Protein AF-A0A6S7B9F2-F1 (afdb_monomer_lite)

Sequence (38 aa):
MTNARPGLNATSIAPALVRGALELEATARGLLPHRLPA

Structure (mmCIF, N/CA/C/O backbone):
data_AF-A0A6S7B9F2-F1
#
_entry.id   AF-A0A6S7B9F2-F1
#
loop_
_atom_site.group_PDB
_atom_site.id
_atom_site.type_symbol
_atom_site.label_atom_id
_atom_site.label_alt_id
_atom_site.label_comp_id
_atom_site.label_asym_id
_atom_site.label_entity_id
_atom_site.label_seq_id
_atom_site.pdbx_PDB_ins_code
_atom_site.Cartn_x
_atom_site.Cartn_y
_atom_site.Cartn_z
_atom_site.occupancy
_atom_site.B_iso_or_equiv
_atom_site.auth_seq_id
_atom_site.auth_comp_id
_atom_site.auth_asym_id
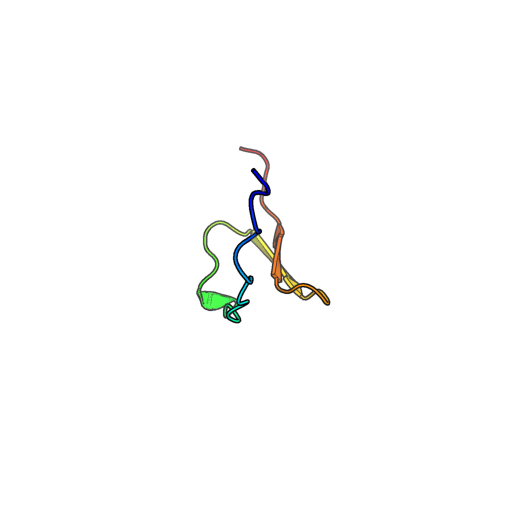_atom_site.auth_atom_id
_atom_site.pdbx_PDB_model_num
ATOM 1 N N . MET A 1 1 ? 32.053 12.866 6.219 1.00 53.38 1 MET A N 1
ATOM 2 C CA . MET A 1 1 ? 31.510 11.490 6.250 1.00 53.38 1 MET A CA 1
ATOM 3 C C . MET A 1 1 ? 30.164 11.500 5.537 1.00 53.38 1 MET A C 1
ATOM 5 O O . MET A 1 1 ? 29.209 12.025 6.093 1.00 53.38 1 MET A O 1
ATOM 9 N N . THR A 1 2 ? 30.092 11.034 4.288 1.00 70.06 2 THR A N 1
ATOM 10 C CA . THR A 1 2 ? 28.842 11.046 3.504 1.00 70.06 2 THR A CA 1
ATOM 11 C C . THR A 1 2 ? 27.994 9.835 3.877 1.00 70.06 2 THR A C 1
ATOM 13 O O . THR A 1 2 ? 28.431 8.702 3.704 1.00 70.06 2 THR A O 1
ATOM 16 N N . ASN A 1 3 ? 26.791 10.068 4.404 1.00 75.12 3 ASN A N 1
ATOM 17 C CA . ASN A 1 3 ? 25.813 9.015 4.666 1.00 75.12 3 ASN A CA 1
ATOM 18 C C . ASN A 1 3 ? 25.206 8.580 3.321 1.00 75.12 3 ASN A C 1
ATOM 20 O O . ASN A 1 3 ? 24.351 9.271 2.764 1.00 75.12 3 ASN A O 1
ATOM 24 N N . ALA A 1 4 ? 25.726 7.494 2.744 1.00 79.19 4 ALA A N 1
ATOM 25 C CA . ALA A 1 4 ? 25.158 6.913 1.536 1.00 79.19 4 ALA A CA 1
ATOM 26 C C . ALA A 1 4 ? 23.763 6.368 1.864 1.00 79.19 4 ALA A C 1
ATOM 28 O O . ALA A 1 4 ? 23.614 5.525 2.749 1.00 79.19 4 ALA A O 1
ATOM 29 N N . ARG A 1 5 ? 22.735 6.859 1.162 1.00 78.31 5 ARG A N 1
ATOM 30 C CA . ARG A 1 5 ? 21.377 6.347 1.352 1.00 78.31 5 ARG A CA 1
ATOM 31 C C . ARG A 1 5 ? 21.322 4.909 0.830 1.00 78.31 5 ARG A C 1
ATOM 33 O O . ARG A 1 5 ? 21.761 4.681 -0.299 1.00 78.31 5 ARG A O 1
ATOM 40 N N . PRO A 1 6 ? 20.793 3.954 1.609 1.00 77.88 6 PRO A N 1
ATOM 41 C CA . PRO A 1 6 ? 20.614 2.594 1.128 1.00 77.88 6 PRO A CA 1
ATOM 42 C C . PRO A 1 6 ? 19.723 2.595 -0.120 1.00 77.88 6 PRO A C 1
ATOM 44 O O . PRO A 1 6 ? 18.773 3.376 -0.217 1.00 77.88 6 PRO A O 1
ATOM 47 N N . GLY A 1 7 ? 20.045 1.727 -1.082 1.00 80.69 7 GLY A N 1
ATOM 48 C CA . GLY A 1 7 ? 19.199 1.514 -2.251 1.00 80.69 7 GLY A CA 1
ATOM 49 C C . GLY A 1 7 ? 17.820 1.032 -1.806 1.00 80.69 7 GLY A C 1
ATOM 50 O O . GLY A 1 7 ? 17.712 0.054 -1.069 1.00 80.69 7 GLY A O 1
ATOM 51 N N . LEU A 1 8 ? 16.768 1.739 -2.216 1.00 81.50 8 LEU A N 1
ATOM 52 C CA . LEU A 1 8 ? 15.396 1.359 -1.895 1.00 81.50 8 LEU A CA 1
ATOM 53 C C . LEU A 1 8 ? 14.928 0.271 -2.867 1.00 81.50 8 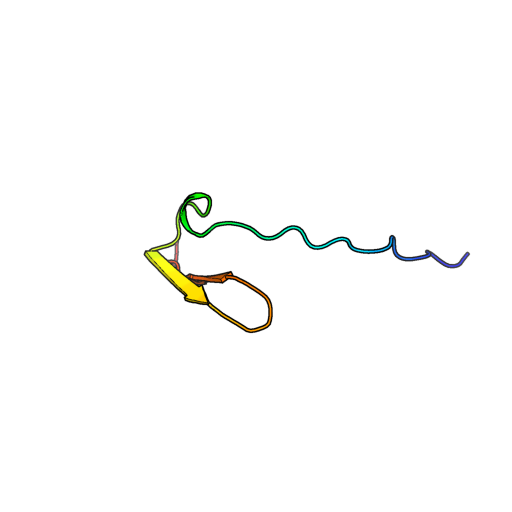LEU A C 1
ATOM 55 O O . LEU A 1 8 ? 15.043 0.437 -4.079 1.00 81.50 8 LEU A O 1
ATOM 59 N N . ASN A 1 9 ? 14.367 -0.815 -2.335 1.00 81.69 9 ASN A N 1
ATOM 60 C CA . ASN A 1 9 ? 13.640 -1.820 -3.107 1.00 81.69 9 ASN A CA 1
ATOM 61 C C . ASN A 1 9 ? 12.144 -1.707 -2.779 1.00 81.69 9 ASN A C 1
ATOM 63 O O . ASN A 1 9 ? 11.766 -1.748 -1.608 1.00 81.69 9 ASN A O 1
ATOM 67 N N . ALA A 1 10 ? 11.303 -1.557 -3.802 1.00 81.00 10 ALA A N 1
ATOM 68 C CA . ALA A 1 10 ? 9.855 -1.495 -3.652 1.00 81.00 10 ALA A CA 1
ATOM 69 C C . ALA A 1 10 ? 9.235 -2.862 -3.975 1.00 81.00 10 ALA A C 1
ATOM 71 O O . ALA A 1 10 ? 9.287 -3.327 -5.111 1.00 81.00 10 ALA A O 1
ATOM 72 N N . THR A 1 11 ? 8.621 -3.500 -2.976 1.00 85.81 11 THR A N 1
ATOM 73 C CA . THR A 1 11 ? 7.825 -4.723 -3.166 1.00 85.81 11 THR A CA 1
ATOM 74 C C . THR A 1 11 ? 6.353 -4.353 -3.306 1.00 85.81 11 THR A C 1
ATOM 76 O O . THR A 1 11 ? 5.833 -3.570 -2.513 1.00 85.81 11 THR A O 1
ATOM 79 N N . SER A 1 12 ? 5.676 -4.913 -4.310 1.00 87.94 12 SER A N 1
ATOM 80 C CA . SER A 1 12 ? 4.246 -4.659 -4.520 1.00 87.94 12 SER A CA 1
ATOM 81 C C . SER A 1 12 ? 3.403 -5.272 -3.399 1.00 87.94 12 SER A C 1
ATOM 83 O O . SER A 1 12 ? 3.613 -6.424 -3.022 1.00 87.94 12 SER A O 1
ATOM 85 N N . ILE A 1 13 ? 2.429 -4.513 -2.890 1.00 88.69 13 ILE A N 1
ATOM 86 C CA . ILE A 1 13 ? 1.493 -4.953 -1.845 1.00 88.69 13 ILE A CA 1
ATOM 87 C C . ILE A 1 13 ? 0.116 -5.157 -2.474 1.00 88.69 13 ILE A C 1
ATOM 89 O O . ILE A 1 13 ? -0.419 -4.254 -3.117 1.00 88.69 13 ILE A O 1
ATOM 93 N N . ALA A 1 14 ? -0.467 -6.339 -2.273 1.00 92.25 14 ALA A N 1
ATOM 94 C CA . ALA A 1 14 ? -1.829 -6.620 -2.709 1.00 92.25 14 ALA A CA 1
ATOM 95 C C . ALA A 1 14 ? -2.856 -5.874 -1.830 1.00 92.25 14 ALA A C 1
ATOM 97 O O . ALA A 1 14 ? -2.669 -5.828 -0.610 1.00 92.25 14 ALA A O 1
ATOM 98 N N . PRO A 1 15 ? -3.975 -5.371 -2.390 1.00 92.81 15 PRO A N 1
ATOM 99 C CA . PRO A 1 15 ? -4.997 -4.653 -1.620 1.00 92.81 15 PRO A CA 1
ATOM 100 C C . PRO A 1 15 ? -5.509 -5.417 -0.392 1.00 92.81 15 PRO A C 1
ATOM 102 O O . PRO A 1 15 ? -5.690 -4.828 0.668 1.00 92.81 15 PRO A O 1
ATOM 105 N N . ALA A 1 16 ? -5.647 -6.743 -0.500 1.00 93.31 16 ALA A N 1
ATOM 106 C CA . ALA A 1 16 ? -6.115 -7.614 0.583 1.00 93.31 16 ALA A CA 1
ATOM 107 C C . ALA A 1 16 ? -5.196 -7.641 1.822 1.00 93.31 16 ALA A C 1
ATOM 109 O O . ALA A 1 16 ? -5.611 -8.095 2.887 1.00 93.31 16 ALA A O 1
ATOM 110 N N . LEU A 1 17 ? -3.951 -7.172 1.697 1.00 94.38 17 LEU A N 1
ATOM 111 C CA . LEU A 1 17 ? -3.007 -7.082 2.810 1.00 94.38 17 LEU A CA 1
ATOM 112 C C . LEU A 1 17 ? -3.128 -5.761 3.583 1.00 94.38 17 LEU A C 1
ATOM 114 O O . LEU A 1 17 ? -2.591 -5.657 4.687 1.00 94.38 17 LEU A O 1
ATOM 118 N N . VAL A 1 18 ? -3.817 -4.751 3.040 1.00 92.88 18 VAL A N 1
ATOM 119 C CA . VAL A 1 18 ? -3.942 -3.438 3.682 1.00 92.88 18 VAL A CA 1
ATOM 120 C C . VAL A 1 18 ? -5.069 -3.467 4.712 1.00 92.88 18 VAL A C 1
ATOM 122 O O . VAL A 1 18 ? -6.214 -3.786 4.410 1.00 92.88 18 VAL A O 1
ATOM 125 N N . ARG A 1 19 ? -4.738 -3.128 5.959 1.00 93.69 19 ARG A N 1
ATOM 126 C CA . ARG A 1 19 ? -5.652 -3.171 7.110 1.00 93.69 19 ARG A CA 1
ATOM 127 C C . ARG A 1 19 ? -5.963 -1.758 7.598 1.00 93.69 19 ARG A C 1
ATOM 129 O O . ARG A 1 19 ? -5.093 -0.894 7.568 1.00 93.69 19 ARG A O 1
ATOM 136 N N . GLY A 1 20 ? -7.184 -1.541 8.093 1.00 91.56 20 GLY A N 1
ATOM 137 C CA . GLY A 1 20 ? -7.601 -0.263 8.693 1.00 91.56 20 GLY A CA 1
ATOM 138 C C . GLY A 1 20 ? -7.873 0.866 7.691 1.00 91.56 20 GLY A C 1
ATOM 139 O O . GLY A 1 20 ? -8.129 1.994 8.102 1.00 91.56 20 GLY A O 1
ATOM 140 N N . ALA A 1 21 ? -7.827 0.566 6.394 1.00 94.25 21 ALA A N 1
ATOM 141 C CA . ALA A 1 21 ? -8.296 1.454 5.344 1.00 94.25 21 ALA A CA 1
ATOM 142 C C . ALA A 1 21 ? -9.797 1.239 5.133 1.00 94.25 21 ALA A C 1
ATOM 144 O O . ALA A 1 21 ? -10.257 0.097 5.135 1.00 94.25 21 ALA A O 1
ATOM 145 N N . LEU A 1 22 ? -10.541 2.323 4.937 1.00 94.00 22 LEU A N 1
ATOM 146 C CA . LEU A 1 22 ? -11.925 2.240 4.473 1.00 94.00 22 LEU A CA 1
ATOM 147 C C . LEU A 1 22 ? -11.988 2.050 2.964 1.00 94.00 22 LEU A C 1
ATOM 149 O O . LEU A 1 22 ? -12.828 1.307 2.467 1.00 94.00 22 LEU A O 1
ATOM 153 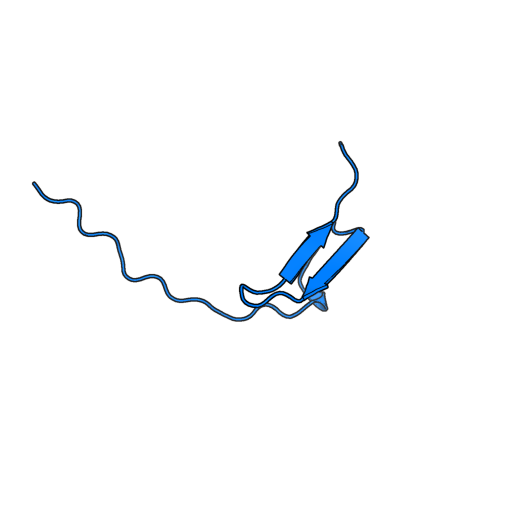N N . GLU A 1 23 ? -11.074 2.701 2.254 1.00 95.31 23 GLU A N 1
ATOM 154 C CA . GLU A 1 23 ? -10.959 2.639 0.806 1.00 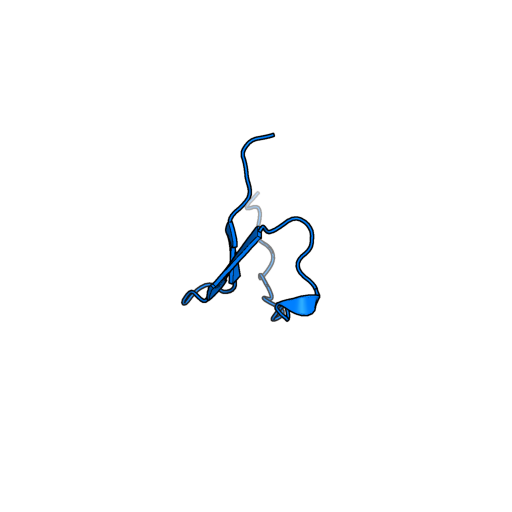95.31 23 GLU A CA 1
ATOM 155 C C . GLU A 1 23 ? -9.483 2.671 0.400 1.00 95.31 23 GLU A C 1
ATOM 157 O O . GLU A 1 23 ? -8.627 3.188 1.127 1.00 95.31 23 GLU A O 1
ATOM 162 N N . LEU A 1 24 ? -9.186 2.088 -0.761 1.00 96.12 24 LEU A N 1
ATOM 163 C CA . LEU A 1 24 ? -7.862 2.092 -1.367 1.00 96.12 24 LEU A CA 1
ATOM 164 C C . LEU A 1 24 ? -7.946 2.685 -2.767 1.00 96.12 24 LEU A C 1
ATOM 166 O O . LEU A 1 24 ? -8.652 2.161 -3.625 1.00 96.12 24 LEU A O 1
ATOM 170 N N . GLU A 1 25 ? -7.156 3.721 -3.011 1.00 96.00 25 GLU A N 1
ATOM 171 C CA . GLU A 1 25 ? -6.979 4.304 -4.334 1.00 96.00 25 GLU A CA 1
ATOM 172 C C . GLU A 1 25 ? -5.687 3.776 -4.969 1.00 96.00 25 GLU A C 1
ATOM 174 O O . GLU A 1 25 ? -4.613 3.805 -4.363 1.00 96.00 25 GLU A O 1
ATOM 179 N N . ALA A 1 26 ? -5.777 3.277 -6.201 1.00 94.00 26 ALA A N 1
ATOM 180 C CA . ALA A 1 26 ? -4.606 2.861 -6.961 1.00 94.00 26 ALA A CA 1
ATOM 181 C C . ALA A 1 26 ? -3.965 4.071 -7.655 1.00 94.00 26 ALA A C 1
ATOM 183 O O . ALA A 1 26 ? -4.604 4.752 -8.452 1.00 94.00 26 ALA A O 1
ATOM 184 N N . THR A 1 27 ? -2.681 4.307 -7.391 1.00 92.31 27 THR A N 1
ATOM 185 C CA . THR A 1 27 ? -1.914 5.427 -7.953 1.00 92.31 27 THR A CA 1
ATOM 186 C C . THR A 1 27 ? -0.665 4.932 -8.681 1.00 92.31 27 THR A C 1
ATOM 188 O O . THR A 1 27 ? -0.216 3.800 -8.489 1.00 92.31 27 THR A O 1
ATOM 191 N N . ALA A 1 28 ? -0.014 5.819 -9.440 1.00 91.38 28 ALA A N 1
ATOM 192 C CA . ALA A 1 28 ? 1.283 5.534 -10.063 1.00 91.38 28 ALA A CA 1
ATOM 193 C C . ALA A 1 28 ? 2.399 5.185 -9.053 1.00 91.38 28 ALA A C 1
ATOM 195 O O . ALA A 1 28 ? 3.432 4.646 -9.441 1.00 91.38 28 ALA A O 1
ATOM 196 N N . ARG A 1 29 ? 2.213 5.497 -7.761 1.00 86.81 29 ARG A N 1
ATOM 197 C CA . ARG A 1 29 ? 3.162 5.187 -6.678 1.00 86.81 29 ARG A CA 1
ATOM 198 C C . ARG A 1 29 ? 2.741 3.987 -5.820 1.00 86.81 29 ARG A C 1
ATOM 200 O O . ARG A 1 29 ? 3.439 3.676 -4.859 1.00 86.81 29 ARG A O 1
ATOM 207 N N . GLY A 1 30 ? 1.633 3.320 -6.147 1.00 91.88 30 GLY A N 1
ATOM 208 C CA . GLY A 1 30 ? 1.063 2.220 -5.366 1.00 91.88 30 GLY A CA 1
ATOM 209 C C . GLY A 1 30 ? -0.297 2.568 -4.758 1.00 91.88 30 GLY A C 1
ATOM 210 O O . GLY A 1 30 ? -1.009 3.430 -5.269 1.00 91.88 30 GLY A O 1
ATOM 211 N N . LEU A 1 31 ? -0.669 1.877 -3.681 1.00 94.62 31 LEU A N 1
ATOM 212 C CA . LEU A 1 31 ? -1.975 2.037 -3.033 1.00 94.62 31 LEU A CA 1
ATOM 213 C C . LEU A 1 31 ? -1.965 3.195 -2.028 1.00 94.62 31 LEU A C 1
ATOM 215 O O . LEU A 1 31 ? -1.079 3.263 -1.176 1.00 94.62 31 LEU A O 1
ATOM 219 N N . LEU A 1 32 ? -2.974 4.063 -2.100 1.00 94.81 32 LEU A N 1
ATOM 220 C CA . LEU A 1 32 ? -3.228 5.144 -1.154 1.00 94.81 32 LEU A CA 1
ATOM 221 C C . LEU A 1 32 ? -4.424 4.778 -0.252 1.00 94.81 32 LEU A C 1
ATOM 223 O O . LEU A 1 32 ? -5.549 4.695 -0.745 1.00 94.81 32 LEU A O 1
ATOM 227 N N . PRO A 1 33 ? -4.206 4.541 1.054 1.00 94.88 33 PRO A N 1
ATOM 228 C CA . PRO A 1 33 ? -5.283 4.212 1.983 1.00 94.88 33 PRO A CA 1
ATOM 229 C C . PRO A 1 33 ? -6.017 5.450 2.499 1.00 94.88 33 PRO A C 1
ATOM 231 O O . PRO A 1 33 ? -5.418 6.306 3.158 1.00 94.88 33 PRO A O 1
ATOM 234 N N . HIS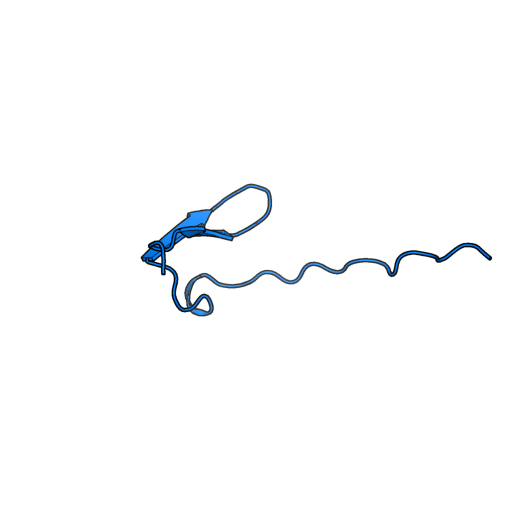 A 1 34 ? -7.330 5.485 2.296 1.00 95.12 34 HIS A N 1
ATOM 235 C CA . HIS A 1 34 ? -8.224 6.472 2.892 1.00 95.12 34 HIS A CA 1
ATOM 236 C C . HIS A 1 34 ? -8.748 5.935 4.226 1.00 95.12 34 HIS A C 1
ATOM 238 O O . HIS A 1 34 ? -9.281 4.825 4.308 1.00 95.12 34 HIS A O 1
ATOM 244 N N . ARG A 1 35 ? -8.570 6.709 5.298 1.00 90.81 35 ARG A N 1
ATOM 245 C CA . ARG A 1 35 ? -8.995 6.355 6.661 1.00 90.81 35 ARG A CA 1
ATOM 246 C C . 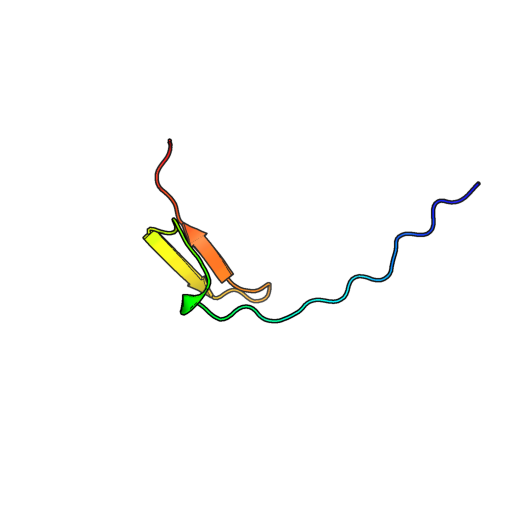ARG A 1 35 ? -9.796 7.495 7.275 1.00 90.81 35 ARG A C 1
ATOM 248 O O . ARG A 1 35 ? -9.561 8.652 6.932 1.00 90.81 35 ARG A O 1
ATOM 255 N N . LEU A 1 36 ? -10.695 7.178 8.205 1.00 88.00 36 LEU A N 1
ATOM 256 C CA . LEU A 1 36 ? -11.315 8.213 9.034 1.00 88.00 36 LEU A CA 1
ATOM 257 C C . LEU A 1 36 ? -10.281 8.810 10.002 1.00 88.00 36 LEU A C 1
ATOM 259 O O . LEU A 1 36 ? -9.326 8.119 10.377 1.00 88.00 36 LEU A O 1
ATOM 263 N N . PRO A 1 37 ? -10.454 10.080 10.406 1.00 83.69 37 PRO A N 1
ATOM 264 C CA . PRO A 1 37 ? -9.736 10.637 11.544 1.00 83.69 37 PRO A CA 1
ATOM 265 C C . PRO A 1 37 ? -9.954 9.756 12.778 1.00 83.69 37 PRO A C 1
ATOM 267 O O . PRO A 1 37 ? -11.055 9.241 12.978 1.00 83.69 37 PRO A O 1
ATOM 270 N N . ALA A 1 38 ? -8.891 9.564 13.557 1.00 78.69 38 ALA A N 1
ATOM 271 C CA . ALA A 1 38 ? -8.978 8.908 14.857 1.00 78.69 38 ALA A CA 1
ATOM 272 C C . ALA A 1 38 ? -9.621 9.838 15.892 1.00 78.69 38 ALA A C 1
ATOM 274 O O . ALA A 1 38 ? -9.394 11.067 15.780 1.00 78.69 38 ALA A O 1
#

Organism: NCBI:txid1353891

Radius of gyration: 14.61 Å; chains: 1; bounding box: 43×19×25 Å

pLDDT: mean 87.5, std 8.83, range [53.38, 96.12]

Foldseek 3Di:
DDDDDPDDDDDADDPVPDPQAPDWDQDPVHIDGHHDDD

Secondary structure (DSSP, 8-state):
---PPPPP------GGG--S-SEEEEETTEEEEE----